Protein AF-A0A6J4I5X1-F1 (afdb_monomer)

Nearest PDB structures (foldseek):
  6yvd-assembly1_D  TM=5.554E-01  e=2.218E+00  Saccharomyces cerevisiae S288C

Sequence (64 aa):
MADLEGLRDKCDALAEELADTALELLRQAVDGDEEAGRSERRVTRARRAVEKAAVLLAGSGAPD

Foldseek 3Di:
DVVLVVLLVVLVVLLVVLVVLLVVLVVVVVVPPPVSVVVSVVSNVVSVVSNVSSVVSVVVPDDD

Radius of gyration: 14.97 Å; Cα contacts (8 Å, |Δi|>4): 54; chains: 1; bounding box: 29×15×49 Å

Secondary structure (DSSP, 8-state):
-HHHHHHHHHHHHHHHHHHHHHHHHHHHHHTT-HHHHHHHHHHHHHHHHHHHHHHHHHHTT---

pLDDT: mean 91.96, std 13.77, range [42.25, 98.81]

Organism: NCBI:txid310071

Mean predicted aligned error: 4.54 Å

Structure (mmCIF, N/CA/C/O backbone):
data_AF-A0A6J4I5X1-F1
#
_entry.id   AF-A0A6J4I5X1-F1
#
loop_
_atom_site.group_PDB
_atom_site.id
_atom_site.type_symbol
_atom_site.label_atom_id
_atom_site.label_alt_id
_atom_site.label_comp_id
_atom_site.label_asym_id
_atom_site.label_entity_id
_atom_site.label_seq_id
_atom_site.pdbx_PDB_ins_code
_atom_site.Cartn_x
_atom_site.Cartn_y
_atom_site.Cartn_z
_atom_site.occupancy
_atom_site.B_iso_or_equiv
_atom_site.auth_seq_id
_atom_site.auth_comp_id
_atom_site.auth_asym_id
_atom_site.auth_atom_id
_atom_site.pdbx_PDB_model_num
ATOM 1 N N . MET A 1 1 ? 17.107 -3.246 -21.946 1.00 58.34 1 MET A N 1
ATOM 2 C CA . MET A 1 1 ? 15.664 -3.537 -21.781 1.00 58.34 1 MET A CA 1
ATOM 3 C C . MET A 1 1 ? 15.383 -4.321 -20.503 1.00 58.34 1 MET A C 1
ATOM 5 O O . MET A 1 1 ? 14.515 -3.877 -19.770 1.00 58.34 1 MET A O 1
ATOM 9 N N . ALA A 1 2 ? 16.150 -5.373 -20.175 1.00 65.25 2 ALA A N 1
ATOM 10 C CA . ALA A 1 2 ? 15.954 -6.174 -18.953 1.00 65.25 2 ALA A CA 1
ATOM 11 C C . ALA A 1 2 ? 15.929 -5.369 -17.632 1.00 65.25 2 ALA A C 1
ATOM 13 O O . ALA A 1 2 ? 15.158 -5.697 -16.738 1.00 65.25 2 ALA A O 1
ATOM 14 N N . ASP A 1 3 ? 16.709 -4.288 -17.514 1.00 83.81 3 ASP A N 1
ATOM 15 C CA . ASP A 1 3 ? 16.732 -3.485 -16.280 1.00 83.81 3 ASP A CA 1
ATOM 16 C C . ASP A 1 3 ? 15.468 -2.642 -16.066 1.00 83.81 3 ASP A C 1
ATOM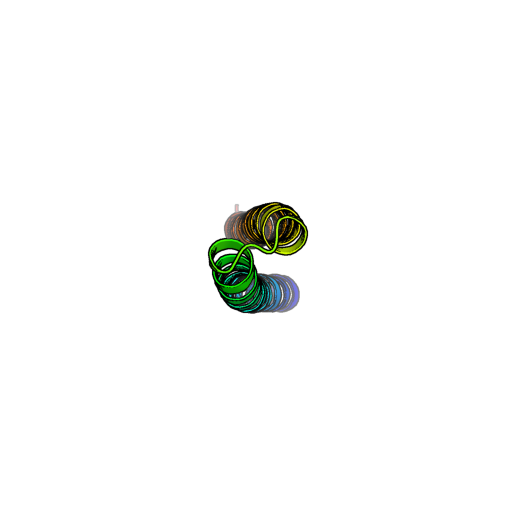 18 O O . ASP A 1 3 ? 15.050 -2.449 -14.928 1.00 83.81 3 ASP A O 1
ATOM 22 N N . LEU A 1 4 ? 14.847 -2.142 -17.142 1.00 89.00 4 LEU A N 1
ATOM 23 C CA . LEU A 1 4 ? 13.620 -1.342 -17.045 1.00 89.00 4 LEU A CA 1
ATOM 24 C C . LEU A 1 4 ? 12.407 -2.226 -16.764 1.00 89.00 4 LEU A C 1
ATOM 26 O O . LEU A 1 4 ? 11.562 -1.858 -15.955 1.00 89.00 4 LEU A O 1
ATOM 30 N N . GLU A 1 5 ? 12.356 -3.400 -17.392 1.00 90.06 5 GLU A N 1
ATOM 31 C CA . GLU A 1 5 ? 11.336 -4.413 -17.119 1.00 90.06 5 GLU A CA 1
ATOM 32 C C . GLU A 1 5 ? 11.465 -4.941 -15.684 1.00 90.06 5 GLU A C 1
ATOM 34 O O . GLU A 1 5 ? 10.506 -4.880 -14.923 1.00 90.06 5 GLU A O 1
ATOM 39 N N . GLY A 1 6 ? 12.677 -5.290 -15.240 1.00 93.44 6 GLY A N 1
ATOM 40 C CA . GLY A 1 6 ? 12.907 -5.695 -13.852 1.00 93.44 6 GLY A CA 1
ATOM 41 C C . GLY A 1 6 ? 12.664 -4.577 -12.829 1.00 93.44 6 GLY A C 1
ATOM 42 O O . GLY A 1 6 ? 12.313 -4.854 -11.683 1.00 93.44 6 GLY A O 1
ATOM 43 N N . LEU A 1 7 ? 12.845 -3.304 -13.200 1.00 94.31 7 LEU A N 1
ATOM 44 C CA . LEU A 1 7 ? 12.462 -2.175 -12.348 1.00 94.31 7 LEU A CA 1
ATOM 45 C C . LEU A 1 7 ? 10.941 -2.010 -12.283 1.00 94.31 7 LEU A C 1
ATOM 47 O O . LEU A 1 7 ? 10.415 -1.735 -11.207 1.00 94.31 7 LEU A O 1
ATOM 51 N N . ARG A 1 8 ? 10.240 -2.212 -13.401 1.00 95.06 8 ARG A N 1
ATOM 52 C CA . ARG A 1 8 ? 8.778 -2.211 -13.443 1.00 95.06 8 ARG A CA 1
ATOM 53 C C . ARG A 1 8 ? 8.204 -3.314 -12.555 1.00 95.06 8 ARG A C 1
ATOM 55 O O . ARG A 1 8 ? 7.362 -3.001 -11.725 1.00 95.06 8 ARG A O 1
ATOM 62 N N . ASP A 1 9 ? 8.709 -4.541 -12.652 1.00 95.75 9 ASP A N 1
ATOM 63 C CA . ASP A 1 9 ? 8.238 -5.662 -11.825 1.00 95.75 9 ASP A CA 1
ATOM 64 C C . ASP A 1 9 ? 8.401 -5.370 -10.327 1.00 95.75 9 ASP A C 1
ATOM 66 O O . ASP A 1 9 ? 7.527 -5.675 -9.517 1.00 95.75 9 ASP A O 1
ATOM 70 N N . LYS A 1 10 ? 9.499 -4.704 -9.944 1.00 97.31 10 LYS A N 1
ATOM 71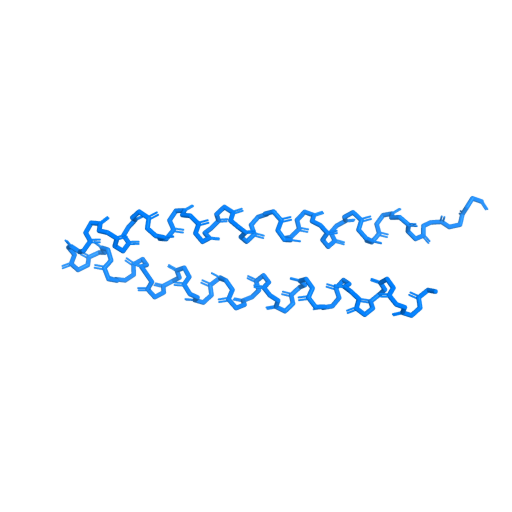 C CA . LYS A 1 10 ? 9.699 -4.237 -8.563 1.00 97.31 10 LYS A CA 1
ATOM 72 C C . LYS A 1 10 ? 8.691 -3.164 -8.165 1.00 97.31 10 LYS A C 1
ATOM 74 O O . LYS A 1 10 ? 8.243 -3.164 -7.023 1.00 97.31 10 LYS A O 1
ATOM 79 N N . CYS A 1 11 ? 8.355 -2.235 -9.060 1.00 97.81 11 CYS A N 1
ATOM 80 C CA . CYS A 1 11 ? 7.305 -1.254 -8.794 1.00 97.81 11 CYS A CA 1
ATOM 81 C C . CYS A 1 11 ? 5.944 -1.935 -8.608 1.00 97.81 11 CYS A C 1
ATOM 83 O O . CYS A 1 11 ? 5.233 -1.584 -7.672 1.00 97.81 11 CYS A O 1
ATOM 85 N N . ASP A 1 12 ? 5.608 -2.917 -9.442 1.00 97.56 12 ASP A N 1
ATOM 86 C CA . ASP A 1 12 ? 4.347 -3.654 -9.342 1.00 97.56 12 ASP A CA 1
ATOM 87 C C . ASP A 1 12 ? 4.272 -4.429 -8.009 1.00 97.56 12 ASP A C 1
ATOM 89 O O . ASP A 1 12 ? 3.307 -4.265 -7.263 1.00 97.56 12 ASP A O 1
ATOM 93 N N . ALA A 1 13 ? 5.339 -5.140 -7.621 1.00 98.38 13 ALA A N 1
ATOM 94 C CA . ALA A 1 13 ? 5.419 -5.823 -6.324 1.00 98.38 13 ALA A CA 1
ATOM 95 C C . ALA A 1 13 ? 5.297 -4.857 -5.129 1.00 98.38 13 ALA A C 1
ATOM 97 O O . ALA A 1 13 ? 4.525 -5.092 -4.201 1.00 98.38 13 ALA A O 1
ATOM 98 N N . LEU A 1 14 ? 5.999 -3.718 -5.165 1.00 98.62 14 LEU A N 1
ATOM 99 C CA . LEU A 1 14 ? 5.888 -2.695 -4.118 1.00 98.62 14 LEU A CA 1
ATOM 100 C C . LEU A 1 14 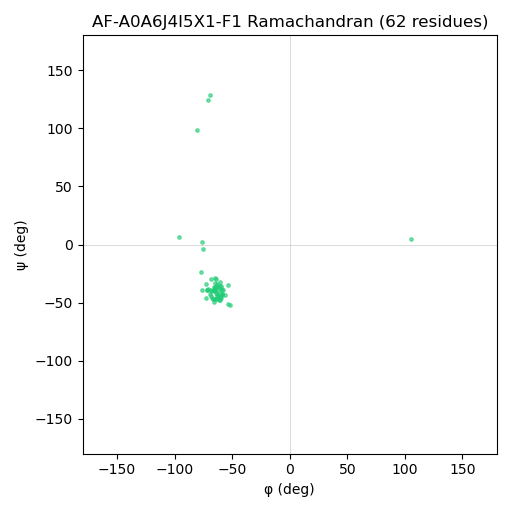? 4.478 -2.096 -4.040 1.00 98.62 14 LEU A C 1
ATOM 102 O O . LEU A 1 14 ? 4.014 -1.747 -2.955 1.00 98.62 14 LEU A O 1
ATOM 106 N N . ALA A 1 15 ? 3.790 -1.935 -5.173 1.00 98.50 15 ALA A N 1
ATOM 107 C CA . ALA A 1 15 ? 2.421 -1.440 -5.181 1.00 98.50 15 ALA A CA 1
ATOM 108 C C . ALA A 1 15 ? 1.455 -2.426 -4.502 1.00 98.50 15 ALA A C 1
ATOM 110 O O . ALA A 1 15 ? 0.547 -1.976 -3.798 1.00 98.50 15 ALA A O 1
ATOM 111 N N . GLU A 1 16 ? 1.663 -3.734 -4.664 1.00 98.62 16 GLU A N 1
ATOM 112 C CA . GLU A 1 16 ? 0.907 -4.775 -3.955 1.00 98.62 16 GLU A CA 1
ATOM 113 C C . GLU A 1 16 ? 1.189 -4.750 -2.446 1.00 98.62 16 GLU A C 1
ATOM 115 O O . GLU A 1 16 ? 0.253 -4.628 -1.657 1.00 98.62 16 GLU A O 1
ATOM 120 N N . GLU A 1 17 ? 2.459 -4.716 -2.031 1.00 98.81 17 GLU A N 1
ATOM 121 C CA . GLU A 1 17 ? 2.835 -4.633 -0.607 1.00 98.81 17 GLU A CA 1
ATOM 122 C C . GLU A 1 17 ? 2.250 -3.384 0.084 1.00 98.81 17 GLU A C 1
ATOM 124 O O . GLU A 1 17 ? 1.769 -3.427 1.224 1.00 98.81 17 GLU A O 1
ATOM 129 N N . LEU A 1 18 ? 2.238 -2.245 -0.620 1.00 98.81 18 LEU A N 1
ATOM 130 C CA . LEU A 1 18 ? 1.605 -1.017 -0.135 1.00 98.81 18 LEU A CA 1
ATOM 131 C C . LEU A 1 18 ? 0.076 -1.140 -0.067 1.00 98.81 18 LEU A C 1
ATOM 133 O O . LEU A 1 18 ? -0.540 -0.483 0.773 1.00 98.81 18 LEU A O 1
ATOM 137 N N . ALA A 1 19 ? -0.555 -1.944 -0.929 1.00 98.69 19 ALA A N 1
ATOM 138 C CA . ALA A 1 19 ? -1.993 -2.198 -0.862 1.00 98.69 19 ALA A CA 1
ATOM 139 C C . ALA A 1 19 ? -2.352 -2.979 0.406 1.00 98.69 19 ALA A C 1
ATOM 141 O O . ALA A 1 19 ? -3.254 -2.567 1.138 1.00 98.69 19 ALA A O 1
ATOM 142 N N . ASP A 1 20 ? -1.607 -4.045 0.696 1.00 98.81 20 ASP A N 1
ATOM 143 C CA . ASP A 1 20 ? -1.808 -4.864 1.892 1.00 98.81 20 ASP A CA 1
ATOM 144 C C . ASP A 1 20 ? -1.599 -4.037 3.164 1.00 98.81 20 ASP A C 1
ATOM 146 O O . ASP A 1 20 ? -2.460 -4.003 4.047 1.00 98.81 20 ASP A O 1
ATOM 150 N N . THR A 1 21 ? -0.525 -3.244 3.198 1.00 98.75 21 THR A N 1
ATOM 151 C CA . THR A 1 21 ? -0.248 -2.320 4.308 1.00 98.75 21 THR A CA 1
ATOM 152 C C . THR A 1 21 ? -1.383 -1.305 4.504 1.00 98.75 21 THR A C 1
ATOM 154 O O . THR A 1 21 ? -1.787 -1.015 5.632 1.00 98.75 21 THR A O 1
ATOM 157 N N . ALA A 1 22 ? -1.933 -0.747 3.419 1.00 98.62 22 ALA A N 1
ATOM 158 C CA . ALA A 1 22 ? -3.050 0.192 3.506 1.00 98.62 22 ALA A CA 1
ATOM 159 C C . ALA A 1 22 ? -4.319 -0.472 4.063 1.00 98.62 22 ALA A C 1
ATOM 161 O O . ALA A 1 22 ? -5.036 0.151 4.845 1.00 98.62 22 ALA A O 1
ATOM 162 N N . LEU A 1 23 ? -4.588 -1.732 3.706 1.00 98.69 23 LEU A N 1
ATOM 163 C CA . LEU A 1 23 ? -5.731 -2.487 4.227 1.00 98.69 23 LEU A CA 1
ATOM 164 C C . LEU A 1 23 ? -5.611 -2.753 5.731 1.00 98.69 23 LEU A C 1
ATOM 166 O O . LEU A 1 23 ? -6.605 -2.638 6.450 1.00 98.69 23 LEU A O 1
ATOM 170 N N . GLU A 1 24 ? -4.416 -3.075 6.223 1.00 98.69 24 GLU A N 1
ATOM 171 C CA . GLU A 1 24 ? -4.168 -3.245 7.660 1.00 98.69 24 GLU A CA 1
ATOM 172 C C . GLU A 1 24 ? -4.378 -1.940 8.433 1.00 98.69 24 GLU A C 1
ATOM 174 O O . GLU A 1 24 ? -5.106 -1.917 9.429 1.00 98.69 24 GLU A O 1
ATOM 179 N N . LEU A 1 25 ? -3.816 -0.837 7.933 1.00 98.69 25 LEU A N 1
ATOM 180 C CA . LEU A 1 25 ? 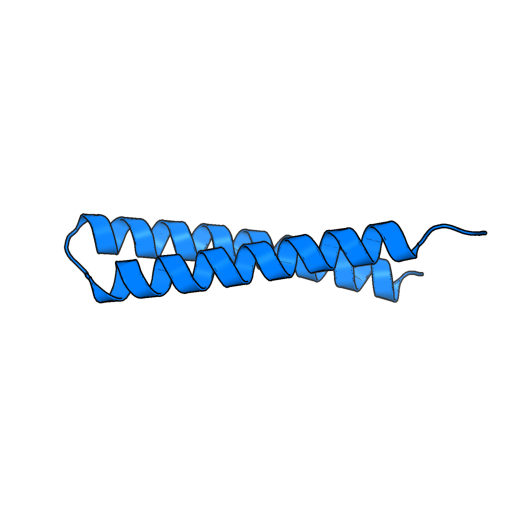-3.994 0.490 8.525 1.00 98.69 25 LEU A CA 1
ATOM 181 C C . LEU A 1 25 ? -5.458 0.939 8.492 1.00 98.69 25 LEU A C 1
ATOM 183 O O . LEU A 1 25 ? -5.937 1.561 9.438 1.00 98.69 25 LEU A O 1
ATOM 187 N N . LEU A 1 26 ? -6.194 0.603 7.430 1.00 98.56 26 LEU A N 1
ATOM 188 C CA . LEU A 1 26 ? -7.620 0.897 7.334 1.00 98.56 26 LEU A CA 1
ATOM 189 C C . LEU A 1 26 ? -8.421 0.154 8.407 1.00 98.56 26 LEU A C 1
ATOM 191 O O . LEU A 1 26 ? -9.309 0.750 9.009 1.00 98.56 26 LEU A O 1
ATOM 195 N N . ARG A 1 27 ? -8.107 -1.121 8.670 1.00 98.50 27 ARG A N 1
ATOM 196 C CA . ARG A 1 27 ? -8.762 -1.894 9.740 1.00 98.50 27 ARG A CA 1
ATOM 197 C C . ARG A 1 27 ? -8.527 -1.249 11.105 1.00 98.50 27 ARG A C 1
ATOM 199 O O . ARG A 1 27 ? -9.488 -0.980 11.811 1.00 98.50 27 ARG A O 1
ATOM 206 N N . GLN A 1 28 ? -7.280 -0.892 11.412 1.00 98.50 28 GLN A N 1
ATOM 207 C CA . GLN A 1 28 ? -6.935 -0.183 12.651 1.00 98.50 28 GLN A CA 1
ATOM 208 C C . GLN A 1 28 ? -7.661 1.168 12.765 1.00 98.50 28 GLN A C 1
ATOM 210 O O . GLN A 1 28 ? -8.151 1.532 13.832 1.00 98.50 28 GLN A O 1
ATOM 215 N N . ALA A 1 29 ? -7.786 1.898 11.655 1.00 98.19 29 ALA A N 1
ATOM 216 C CA . ALA A 1 29 ? -8.512 3.162 11.624 1.00 98.19 29 ALA A CA 1
ATOM 217 C C . ALA A 1 29 ? -10.013 2.990 11.889 1.00 98.19 29 ALA A C 1
ATOM 219 O O . ALA A 1 29 ? -10.613 3.808 12.585 1.00 98.19 29 ALA A O 1
ATOM 220 N N . VAL A 1 30 ? -10.620 1.929 11.348 1.00 98.19 30 VAL A N 1
ATOM 221 C CA . VAL A 1 30 ? -12.018 1.562 11.621 1.00 98.19 30 VAL A CA 1
ATOM 222 C C . VAL A 1 30 ? -12.216 1.205 13.098 1.00 98.19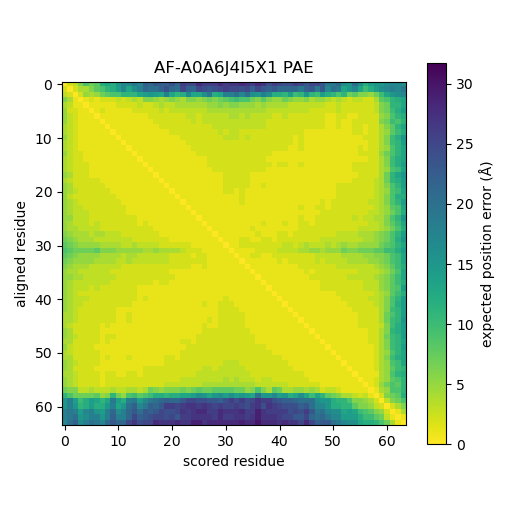 30 VAL A C 1
ATOM 224 O O . VAL A 1 30 ? -13.249 1.558 13.663 1.00 98.19 30 VAL A O 1
ATOM 227 N N . ASP A 1 31 ? -11.209 0.609 13.738 1.00 98.00 31 ASP A N 1
ATOM 228 C CA . ASP A 1 31 ? -11.204 0.309 15.176 1.00 98.00 31 ASP A CA 1
ATOM 229 C C . ASP A 1 31 ? -10.943 1.547 16.068 1.00 98.00 31 ASP A C 1
ATOM 231 O O . ASP A 1 31 ? -10.925 1.440 17.296 1.00 98.00 31 ASP A O 1
ATOM 235 N N . GLY A 1 32 ? -10.791 2.739 15.475 1.00 97.38 32 GLY A N 1
ATOM 236 C CA . GLY A 1 32 ? -10.688 4.021 16.180 1.00 97.38 32 GLY A CA 1
ATOM 237 C C . GLY A 1 32 ? -9.286 4.633 16.232 1.00 97.38 32 GLY A C 1
ATOM 238 O O . GLY A 1 32 ? -9.112 5.678 16.860 1.00 97.38 32 GLY A O 1
ATOM 239 N N . ASP A 1 33 ? -8.287 4.038 15.573 1.00 97.81 33 ASP A N 1
ATOM 240 C CA . ASP A 1 33 ? -6.942 4.617 15.494 1.00 97.81 33 ASP A CA 1
ATOM 241 C C . ASP A 1 33 ? -6.854 5.717 14.413 1.00 97.81 33 ASP A C 1
ATOM 243 O O . ASP A 1 33 ? -6.673 5.479 13.214 1.00 97.81 33 ASP A O 1
ATOM 247 N N . GLU A 1 34 ? -6.954 6.976 14.842 1.00 97.12 34 GLU A N 1
ATOM 248 C CA . GLU A 1 34 ? -6.855 8.132 13.944 1.00 97.12 34 GLU A CA 1
ATOM 249 C C . GLU A 1 34 ? -5.479 8.286 13.26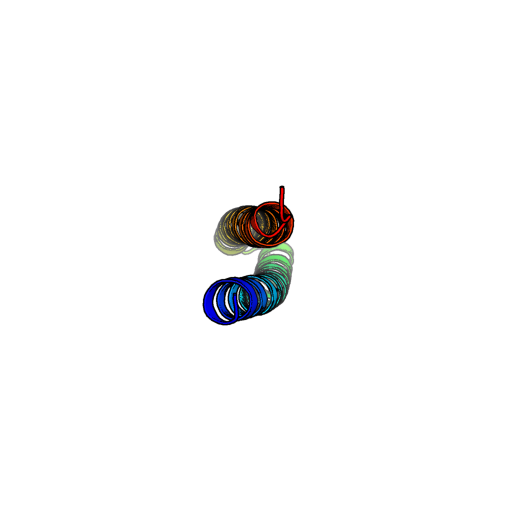5 1.00 97.12 34 GLU A C 1
ATOM 251 O O . GLU A 1 34 ? -5.397 8.833 12.153 1.00 97.12 34 GLU A O 1
ATOM 256 N N . GLU A 1 35 ? -4.389 7.848 13.908 1.00 98.19 35 GLU A N 1
ATOM 257 C CA . GLU A 1 35 ? -3.045 7.869 13.314 1.00 98.19 35 GLU A CA 1
ATOM 258 C C . GLU A 1 35 ? -2.926 6.806 12.224 1.00 98.19 35 GLU A C 1
ATOM 260 O O . GLU A 1 35 ? -2.375 7.090 11.152 1.00 98.19 35 GLU A O 1
ATOM 265 N N . ALA A 1 36 ? -3.514 5.624 12.431 1.00 98.38 36 ALA A N 1
ATOM 266 C CA . ALA A 1 36 ? -3.607 4.600 11.396 1.00 98.38 36 ALA A CA 1
ATOM 267 C C . ALA A 1 36 ? -4.363 5.127 10.169 1.00 98.38 36 ALA A C 1
ATOM 269 O O . ALA A 1 36 ? -3.881 4.994 9.045 1.00 98.38 36 ALA A O 1
ATOM 270 N N . GLY A 1 37 ? -5.464 5.863 10.360 1.00 98.38 37 GLY A N 1
ATOM 271 C CA . GLY A 1 37 ? -6.201 6.484 9.252 1.00 98.38 37 GLY A CA 1
ATOM 272 C C . GLY A 1 37 ? -5.405 7.563 8.503 1.00 98.38 37 GLY A C 1
ATOM 273 O O . GLY A 1 37 ? -5.543 7.738 7.289 1.00 98.38 37 GLY A O 1
ATOM 274 N N . ARG A 1 38 ? -4.539 8.318 9.192 1.00 98.44 38 ARG A N 1
ATOM 275 C CA . ARG A 1 38 ? -3.607 9.257 8.537 1.00 98.44 38 ARG A CA 1
ATOM 276 C C . ARG A 1 38 ? -2.503 8.526 7.779 1.00 98.44 38 ARG A C 1
ATOM 278 O O . ARG A 1 38 ? -2.127 8.976 6.693 1.00 98.44 38 ARG A O 1
ATOM 285 N N . SER A 1 39 ? -2.015 7.427 8.336 1.00 98.56 39 SER A N 1
ATOM 286 C CA . SER A 1 39 ? -0.984 6.582 7.740 1.00 98.56 39 SER A CA 1
ATOM 287 C C . SER A 1 39 ? -1.504 5.854 6.502 1.00 98.56 39 SER A C 1
ATOM 289 O O . SER A 1 39 ? -0.851 5.929 5.465 1.00 98.56 39 SER A O 1
ATOM 291 N N . GLU A 1 40 ? -2.715 5.291 6.543 1.00 98.69 40 GLU A N 1
ATOM 292 C CA . GLU A 1 40 ? -3.400 4.676 5.395 1.00 98.69 40 GLU A CA 1
ATOM 293 C C . GLU A 1 40 ? -3.418 5.643 4.210 1.00 98.69 40 GLU A C 1
ATOM 295 O O . GLU A 1 40 ? -2.905 5.335 3.136 1.00 98.69 40 GLU A O 1
ATOM 300 N N . ARG A 1 41 ? -3.880 6.881 4.431 1.00 98.62 41 ARG A N 1
ATOM 301 C CA . ARG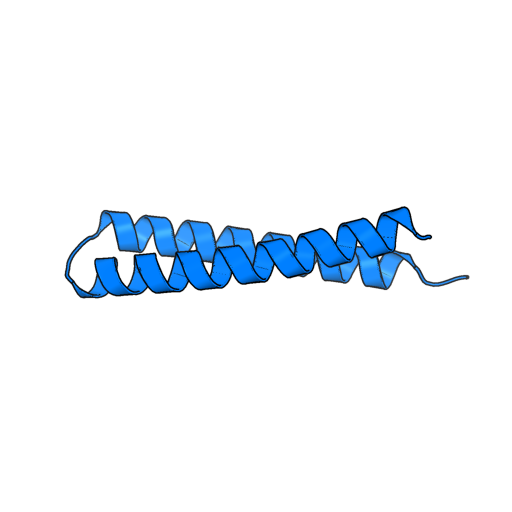 A 1 41 ? -3.942 7.899 3.372 1.00 98.62 41 ARG A CA 1
ATOM 302 C C . ARG A 1 41 ? -2.574 8.225 2.778 1.00 98.62 41 ARG A C 1
ATOM 304 O O . ARG A 1 41 ? -2.490 8.590 1.603 1.00 98.62 41 ARG A O 1
ATOM 311 N N . ARG A 1 42 ? -1.501 8.157 3.572 1.00 98.56 42 ARG A N 1
ATOM 312 C CA . ARG A 1 42 ? -0.125 8.349 3.084 1.00 98.56 42 ARG A CA 1
ATOM 313 C C . ARG A 1 42 ? 0.330 7.147 2.258 1.00 98.56 42 ARG A C 1
ATOM 315 O O . ARG A 1 42 ? 0.827 7.357 1.153 1.00 98.56 42 ARG A O 1
ATOM 322 N N . VAL A 1 43 ? 0.100 5.929 2.743 1.00 98.69 43 VAL A N 1
ATOM 323 C CA . VAL A 1 43 ? 0.446 4.677 2.052 1.00 98.69 43 VAL A CA 1
ATOM 324 C C . VAL A 1 43 ? -0.300 4.566 0.722 1.00 98.69 43 VAL A C 1
ATOM 326 O O . VAL A 1 43 ? 0.327 4.369 -0.315 1.00 98.69 43 VAL A O 1
ATOM 329 N N . THR A 1 44 ? -1.605 4.838 0.695 1.00 98.69 44 THR A N 1
ATOM 330 C CA . THR A 1 44 ? -2.408 4.834 -0.537 1.00 98.69 44 THR A CA 1
ATOM 331 C C . THR A 1 44 ? -1.905 5.850 -1.570 1.00 98.69 44 THR A C 1
ATOM 333 O O . THR A 1 44 ? -1.922 5.577 -2.773 1.00 98.69 44 THR A O 1
ATOM 336 N N . ARG A 1 45 ? -1.410 7.022 -1.143 1.00 98.69 45 ARG A N 1
ATOM 337 C CA . ARG A 1 45 ? -0.776 7.989 -2.062 1.00 98.69 45 ARG A CA 1
ATOM 338 C C . ARG A 1 45 ? 0.565 7.489 -2.588 1.00 98.69 45 ARG A C 1
ATOM 340 O O . ARG A 1 45 ? 0.823 7.655 -3.777 1.00 98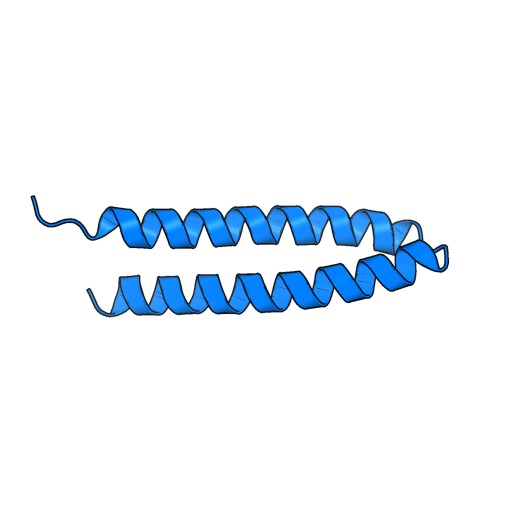.69 45 ARG A O 1
ATOM 347 N N . ALA A 1 46 ? 1.391 6.891 -1.730 1.00 98.69 46 ALA A N 1
ATOM 348 C CA . ALA A 1 46 ? 2.656 6.291 -2.142 1.00 98.69 46 ALA A CA 1
ATOM 349 C C . ALA A 1 46 ? 2.417 5.186 -3.181 1.00 98.69 46 ALA A C 1
ATOM 351 O O . ALA A 1 46 ? 3.027 5.218 -4.246 1.00 98.69 46 ALA A O 1
ATOM 352 N N . ARG A 1 47 ? 1.439 4.305 -2.938 1.00 98.62 47 ARG A N 1
ATOM 353 C CA . ARG A 1 47 ? 1.032 3.241 -3.864 1.00 98.62 47 ARG A CA 1
ATOM 354 C C . ARG A 1 47 ? 0.700 3.781 -5.251 1.00 98.62 47 ARG A C 1
ATOM 356 O O . ARG A 1 47 ? 1.297 3.358 -6.231 1.00 98.62 47 ARG A O 1
ATOM 363 N N . ARG A 1 48 ? -0.165 4.799 -5.329 1.00 98.44 48 ARG A N 1
ATOM 364 C CA . ARG A 1 48 ? -0.527 5.448 -6.605 1.00 98.44 48 ARG A CA 1
ATOM 365 C C . ARG A 1 48 ? 0.674 6.056 -7.330 1.00 98.44 48 ARG A C 1
ATOM 367 O O . ARG A 1 48 ? 0.711 6.069 -8.558 1.00 98.44 48 ARG A O 1
ATOM 374 N N . ALA A 1 49 ? 1.639 6.603 -6.592 1.00 98.31 49 ALA A N 1
ATOM 375 C CA . ALA A 1 49 ? 2.860 7.137 -7.189 1.00 98.31 49 ALA A CA 1
ATOM 376 C C . ALA A 1 49 ? 3.737 6.019 -7.779 1.00 98.31 49 ALA A C 1
ATOM 378 O O . ALA A 1 49 ? 4.278 6.194 -8.870 1.00 98.31 49 ALA A O 1
ATOM 379 N N . VAL A 1 50 ? 3.828 4.875 -7.095 1.00 98.12 50 VAL A N 1
ATOM 380 C CA . VAL A 1 50 ? 4.558 3.687 -7.563 1.00 98.12 50 VAL A CA 1
ATOM 381 C C . VAL A 1 50 ? 3.882 3.067 -8.791 1.00 98.12 50 VAL A C 1
ATOM 383 O O . VAL A 1 50 ? 4.554 2.844 -9.794 1.00 98.12 50 VAL A O 1
ATOM 386 N N . GLU A 1 51 ? 2.556 2.900 -8.781 1.00 97.75 51 GLU A N 1
ATOM 387 C CA . GLU A 1 51 ? 1.786 2.439 -9.952 1.00 97.75 51 GLU A CA 1
ATOM 388 C C . GLU A 1 51 ? 2.020 3.352 -11.164 1.00 97.75 51 GLU A C 1
ATOM 390 O O . GLU A 1 51 ? 2.258 2.896 -12.281 1.00 97.75 51 GLU A O 1
ATOM 395 N N . LYS A 1 52 ? 2.017 4.675 -10.948 1.00 96.50 52 LYS A N 1
ATOM 396 C CA . LYS A 1 52 ? 2.316 5.638 -12.012 1.00 96.50 52 LYS A CA 1
ATOM 397 C C . LYS A 1 52 ? 3.738 5.469 -12.554 1.00 96.50 52 LYS A C 1
ATOM 399 O O . LYS A 1 52 ? 3.935 5.605 -13.759 1.00 96.50 52 LYS A O 1
ATOM 404 N N . ALA A 1 53 ? 4.720 5.189 -11.698 1.00 95.94 53 ALA A N 1
ATOM 405 C CA . ALA A 1 53 ? 6.088 4.920 -12.132 1.00 95.94 53 ALA A CA 1
ATOM 406 C C . ALA A 1 53 ? 6.163 3.654 -13.002 1.00 95.94 53 ALA A C 1
ATOM 408 O O . ALA A 1 53 ? 6.764 3.705 -14.073 1.00 95.94 53 ALA A O 1
ATOM 409 N N . ALA A 1 54 ? 5.483 2.570 -12.615 1.00 95.06 54 ALA A N 1
ATOM 410 C CA . ALA A 1 54 ? 5.399 1.346 -13.414 1.00 95.06 54 ALA A CA 1
ATOM 411 C C . ALA A 1 54 ? 4.795 1.600 -14.809 1.00 95.06 54 ALA A C 1
ATOM 413 O O . ALA A 1 54 ? 5.346 1.158 -15.819 1.00 95.06 54 ALA A O 1
ATOM 414 N N . VAL A 1 55 ? 3.719 2.395 -14.887 1.00 92.81 55 VAL A N 1
ATOM 415 C CA . VAL A 1 55 ? 3.101 2.800 -16.164 1.00 92.81 55 VAL A CA 1
ATOM 416 C C . VAL A 1 55 ? 4.072 3.599 -17.041 1.00 92.81 55 VAL A C 1
ATOM 418 O O . VAL A 1 55 ? 4.154 3.359 -18.246 1.00 92.81 55 VAL A O 1
ATOM 421 N N . LEU A 1 56 ? 4.831 4.533 -16.460 1.00 93.31 56 LEU A N 1
ATOM 422 C CA . LEU A 1 56 ? 5.833 5.310 -17.200 1.00 93.31 56 LEU A CA 1
ATOM 423 C C . LEU A 1 56 ? 6.966 4.424 -17.733 1.00 93.31 56 LEU A C 1
ATOM 425 O O . LEU A 1 56 ? 7.401 4.611 -18.869 1.00 93.31 56 LEU A O 1
ATOM 429 N N . LEU A 1 57 ? 7.408 3.439 -16.948 1.00 91.00 57 LEU A N 1
ATOM 430 C CA . LEU A 1 57 ? 8.423 2.470 -17.366 1.00 91.00 57 LEU A CA 1
ATOM 431 C C . LEU A 1 57 ? 7.927 1.587 -18.521 1.00 91.00 57 LEU A C 1
ATOM 433 O O . LEU A 1 57 ? 8.698 1.305 -19.434 1.00 91.00 57 LEU A O 1
ATOM 437 N N . ALA A 1 58 ? 6.641 1.220 -18.532 1.00 86.44 58 ALA A N 1
ATOM 438 C CA . ALA A 1 58 ? 6.031 0.473 -19.633 1.00 86.44 58 ALA A CA 1
ATOM 439 C C . ALA A 1 58 ? 5.916 1.303 -20.929 1.00 86.44 58 ALA A C 1
ATOM 441 O O . ALA A 1 58 ? 6.166 0.790 -22.018 1.00 86.44 58 ALA A O 1
ATOM 442 N N . GLY A 1 59 ? 5.568 2.592 -20.823 1.00 77.94 59 GLY A N 1
ATOM 443 C CA . GLY 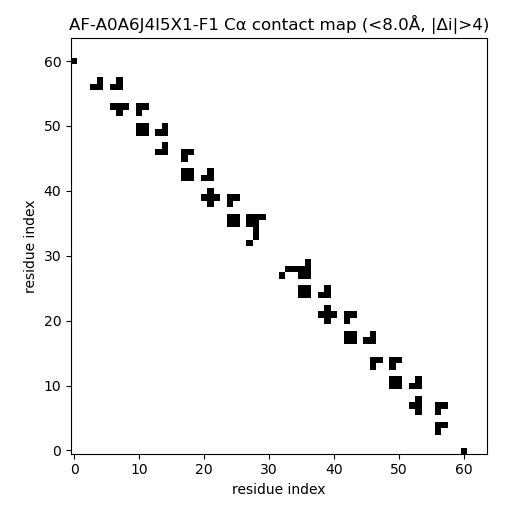A 1 59 ? 5.435 3.503 -21.970 1.00 77.94 59 GLY A CA 1
ATOM 444 C C . GLY A 1 59 ? 6.767 4.005 -22.545 1.00 77.94 59 GLY A C 1
ATOM 445 O O . GLY A 1 59 ? 6.837 4.360 -23.716 1.00 77.94 59 GLY A O 1
ATOM 446 N N . SER A 1 60 ? 7.836 3.998 -21.746 1.00 61.59 60 SER A N 1
ATOM 447 C CA . SER A 1 60 ? 9.199 4.374 -22.154 1.00 61.59 60 SER A CA 1
ATOM 448 C C . SER A 1 60 ? 9.908 3.309 -23.012 1.00 61.59 60 SER A C 1
ATOM 450 O O . SER A 1 60 ? 11.045 3.531 -23.427 1.00 61.59 60 SER A O 1
ATOM 452 N N . GLY A 1 61 ? 9.283 2.150 -23.244 1.00 54.72 61 GLY A N 1
ATOM 453 C CA . GLY A 1 61 ? 9.849 1.031 -24.005 1.00 54.72 61 GLY A CA 1
ATOM 454 C C . GLY A 1 61 ? 9.451 0.961 -25.485 1.00 54.72 61 GLY A C 1
ATOM 455 O O . GLY A 1 61 ? 9.773 -0.035 -26.129 1.00 54.72 61 GLY A O 1
ATOM 456 N N . ALA A 1 62 ? 8.740 1.953 -26.032 1.00 42.25 62 ALA A N 1
ATOM 457 C CA . ALA A 1 62 ? 8.360 1.943 -27.445 1.00 42.25 62 ALA A CA 1
ATOM 458 C C . ALA A 1 62 ? 9.597 2.183 -28.341 1.00 42.25 62 ALA A C 1
ATOM 460 O O . ALA A 1 62 ? 10.281 3.188 -28.140 1.00 42.25 62 ALA A O 1
ATOM 461 N N . PRO A 1 63 ? 9.917 1.295 -29.304 1.00 51.16 63 PRO A N 1
ATOM 462 C CA . PRO A 1 63 ? 10.849 1.646 -30.367 1.00 51.16 63 PRO A CA 1
ATOM 463 C C . PRO A 1 63 ? 10.177 2.690 -31.272 1.00 51.16 63 PRO A C 1
ATOM 465 O O . PRO A 1 63 ? 9.041 2.472 -31.700 1.00 51.16 63 PRO A O 1
ATOM 468 N N . ASP A 1 64 ? 10.864 3.808 -31.521 1.00 50.41 64 ASP A N 1
ATOM 469 C CA . ASP A 1 64 ? 10.569 4.691 -32.661 1.00 50.41 64 ASP A CA 1
ATOM 470 C C . ASP A 1 64 ? 10.703 3.929 -33.994 1.00 50.41 64 ASP A C 1
ATOM 472 O O . ASP A 1 64 ? 11.631 3.087 -34.111 1.00 50.41 64 ASP A O 1
#

Solvent-accessible surface area (backbone atoms only — not comparable to full-atom values): 3319 Å² total; per-residue (Å²): 110,70,69,54,53,56,48,24,53,50,27,52,53,51,28,50,56,31,48,55,53,23,54,55,23,44,52,44,25,73,76,66,35,67,64,32,43,55,47,19,59,51,35,53,50,50,25,55,54,33,48,51,50,27,52,50,48,62,65,69,65,67,82,130